Protein 2XFD (pdb70)

InterPro domains:
  IPR031768 Carbohydrate binding module, xylan-binding domain [PF16841] (4-80)

CATH classification: 2.60.60.40

B-factor: mean 10.48, std 7.52, range [3.11, 40.03]

Structure (mmCIF, N/CA/C/O backbone):
data_2XFD
#
_entry.id   2XFD
#
_cell.length_a   29.610
_cell.length_b   41.990
_cell.length_c   80.080
_cell.angle_alpha   90.00
_cell.angle_beta   90.00
_cell.angle_gamma   90.00
#
_symmetry.space_group_name_H-M   'P 21 21 21'
#
loop_
_entity.id
_entity.type
_entity.pdbx_description
1 polymer 'CARBOHYDRATE BINDING MODULE'
2 br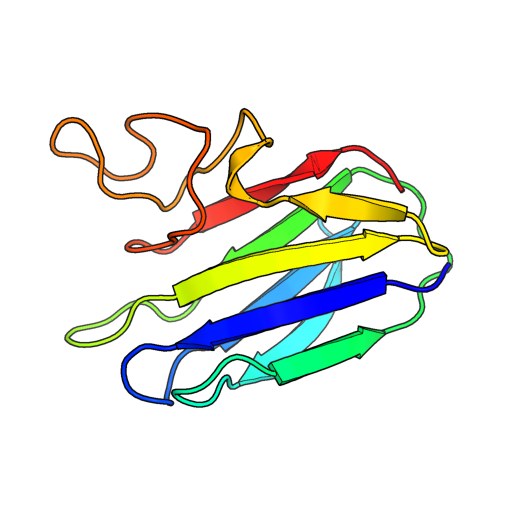an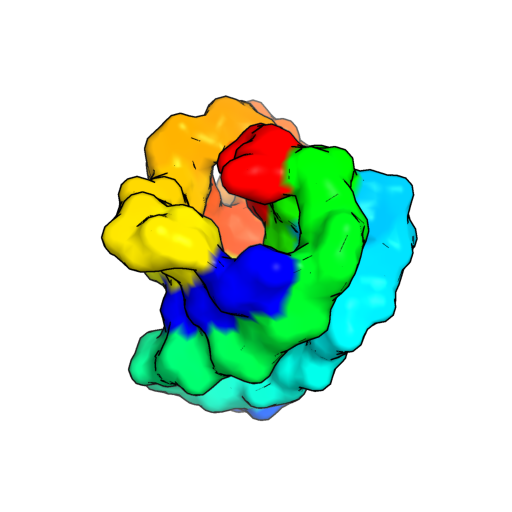ched beta-D-glucopyranose-(1-4)-beta-D-glucopyranose
3 non-polymer 'CALCIUM ION'
4 non-polymer GLYCEROL
5 water water
#
loop_
_atom_site.group_PDB
_atom_site.id
_atom_site.type_symbol
_atom_site.label_atom_id
_atom_site.label_alt_id
_atom_site.label_comp_id
_atom_site.label_asym_id
_atom_site.label_entity_id
_atom_site.label_seq_id
_atom_site.pdbx_PDB_ins_code
_atom_site.Cartn_x
_atom_site.Cartn_y
_atom_site.Cartn_z
_atom_site.occupancy
_atom_site.B_iso_or_equiv
_atom_site.auth_seq_id
_atom_site.auth_comp_id
_atom_site.auth_asym_id
_atom_site.auth_atom_id
_atom_site.pdbx_PDB_model_num
ATOM 1 N N . ASN A 1 3 ? 3.715 -10.239 22.420 1.00 7.94 2 ASN A N 1
ATOM 2 C CA . ASN A 1 3 ? 2.286 -10.418 22.137 1.00 6.31 2 ASN A CA 1
ATOM 3 C C . ASN A 1 3 ? 2.064 -10.990 20.803 1.00 6.75 2 ASN A C 1
ATOM 4 O O . ASN A 1 3 ? 2.911 -10.798 19.885 1.00 11.21 2 ASN A O 1
ATOM 9 N N . SER A 1 4 ? 1.009 -11.735 20.640 1.00 6.65 3 SER A N 1
ATOM 10 C CA . SER A 1 4 ? 0.588 -12.312 19.366 1.00 6.89 3 SER A CA 1
ATOM 11 C C . SER A 1 4 ? -0.765 -11.761 18.994 1.00 5.66 3 SER A C 1
ATOM 12 O O . SER A 1 4 ? -1.681 -11.763 19.813 1.00 6.44 3 SER A O 1
ATOM 15 N N . ILE A 1 5 ? -0.880 -11.294 17.762 1.00 5.18 4 ILE A N 1
ATOM 16 C CA . ILE A 1 5 ? -2.123 -10.750 17.263 1.00 4.87 4 ILE A CA 1
ATOM 17 C C . ILE A 1 5 ? -2.456 -11.383 15.937 1.00 4.59 4 ILE A C 1
ATOM 18 O O . ILE A 1 5 ? -1.632 -11.393 14.997 1.00 6.17 4 ILE A O 1
ATOM 23 N N . THR A 1 6 ? -3.651 -11.930 15.811 1.00 4.39 5 THR A N 1
ATOM 24 C CA . THR A 1 6 ? -4.176 -12.476 14.566 1.00 4.22 5 THR A CA 1
ATOM 25 C C . THR A 1 6 ? -5.336 -11.591 14.075 1.00 4.21 5 THR A C 1
ATOM 26 O O . THR A 1 6 ? -6.216 -11.281 14.878 1.00 5.55 5 THR A O 1
ATOM 30 N N . VAL A 1 7 ? -5.307 -11.160 12.826 1.00 4.18 6 VAL A N 1
ATOM 31 C CA . VAL A 1 7 ? -6.358 -10.425 12.196 1.00 3.64 6 VAL A CA 1
ATOM 32 C C . VAL A 1 7 ? -7.098 -11.372 11.251 1.00 3.84 6 VAL A C 1
ATOM 33 O O . VAL A 1 7 ? -6.469 -11.995 10.406 1.00 4.65 6 VAL A O 1
ATOM 37 N N . ARG A 1 8 ? -8.430 -11.458 11.363 1.00 3.86 7 ARG A N 1
ATOM 38 C CA . ARG A 1 8 ? -9.240 -12.216 10.414 1.00 3.82 7 ARG A CA 1
ATOM 39 C C . ARG A 1 8 ? -10.002 -11.195 9.556 1.00 3.62 7 ARG A C 1
ATOM 40 O O . ARG A 1 8 ? -10.828 -10.451 10.074 1.00 4.11 7 ARG A O 1
ATOM 48 N N . ALA A 1 9 ? -9.703 -11.140 8.256 1.00 3.37 8 ALA A N 1
ATOM 49 C CA . ALA A 1 9 ? -10.235 -10.111 7.395 1.00 3.43 8 ALA A CA 1
ATOM 50 C C . ALA A 1 9 ? -10.242 -10.549 5.953 1.00 3.32 8 ALA A C 1
ATOM 51 O O . ALA A 1 9 ? -9.556 -11.517 5.575 1.00 4.06 8 ALA A O 1
ATOM 53 N N . ARG A 1 10 ? -10.973 -9.782 5.150 1.00 3.65 9 ARG A N 1
ATOM 54 C CA . ARG A 1 10 ? -11.032 -9.946 3.706 1.00 4.09 9 ARG A CA 1
ATOM 55 C C . ARG A 1 10 ? -11.181 -8.600 3.048 1.00 4.13 9 ARG A C 1
ATOM 56 O O . ARG A 1 10 ? -11.638 -7.634 3.677 1.00 4.44 9 ARG A O 1
ATOM 64 N N . GLY A 1 11 ? -10.843 -8.580 1.770 1.00 4.15 10 GLY A N 1
ATOM 65 C CA . GLY A 1 11 ? -11.236 -7.508 0.884 1.00 5.10 10 GLY A CA 1
ATOM 66 C C . GLY A 1 11 ? -12.425 -7.951 0.029 1.00 5.33 10 GLY A C 1
ATOM 67 O O . GLY A 1 11 ? -12.829 -9.108 0.052 1.00 6.38 10 GLY A O 1
ATOM 68 N N . VAL A 1 12 ? -12.939 -6.978 -0.701 1.00 5.41 11 VAL A N 1
ATOM 69 C CA . VAL A 1 12 ? -13.985 -7.265 -1.666 1.00 6.39 11 VAL A CA 1
ATOM 70 C C . VAL A 1 12 ? -13.444 -7.544 -3.072 1.00 6.23 11 VAL A C 1
ATOM 71 O O . VAL A 1 12 ? -14.013 -8.347 -3.779 1.00 7.39 11 VAL A O 1
ATOM 75 N N . ASN A 1 13 ? -12.332 -6.920 -3.460 1.00 6.45 12 ASN A N 1
ATOM 76 C CA . ASN A 1 13 ? -11.781 -7.233 -4.770 1.00 7.26 12 ASN A CA 1
ATOM 77 C C . ASN A 1 13 ? -10.392 -7.859 -4.767 1.00 6.09 12 ASN A C 1
ATOM 78 O O . ASN A 1 13 ? -9.969 -8.301 -5.829 1.00 8.78 12 ASN A O 1
ATOM 83 N N . GLY A 1 14 ? -9.739 -7.990 -3.634 1.00 6.70 13 GLY A N 1
ATOM 84 C CA . GLY A 1 14 ? -8.474 -8.651 -3.550 1.00 7.11 13 GLY A CA 1
ATOM 85 C C . GLY A 1 14 ? -7.241 -7.793 -3.744 1.00 6.55 13 GLY A C 1
ATOM 86 O O . GLY A 1 14 ? -6.124 -8.328 -3.807 1.00 8.49 13 GLY A O 1
ATOM 87 N N . GLN A 1 15 ? -7.423 -6.481 -3.846 1.00 6.48 14 GLN A N 1
ATOM 88 C CA . GLN A 1 15 ? -6.346 -5.553 -3.946 1.00 6.80 14 GLN A CA 1
ATOM 89 C C . GLN A 1 15 ? -6.142 -4.742 -2.641 1.00 6.66 14 GLN A C 1
ATOM 90 O O . GLN A 1 15 ? -5.207 -3.964 -2.538 1.00 7.73 14 GLN A O 1
ATOM 96 N N . GLU A 1 16 ? -7.039 -4.933 -1.662 1.00 5.73 15 GLU A N 1
ATOM 97 C CA . GLU A 1 16 ? -7.033 -4.138 -0.484 1.00 5.49 15 GLU A CA 1
ATOM 98 C C . GLU A 1 16 ? -5.814 -4.420 0.373 1.00 5.82 15 GLU A C 1
ATOM 99 O O . GLU A 1 16 ? -5.380 -5.561 0.557 1.00 5.89 15 GLU A O 1
ATOM 105 N N . SER A 1 17 ? -5.278 -3.327 0.982 1.00 5.24 16 SER A N 1
ATOM 106 C CA . SER A 1 17 ? -4.165 -3.371 1.920 1.00 6.05 16 SER A CA 1
ATOM 107 C C . SER A 1 17 ? -4.602 -2.946 3.300 1.00 5.09 16 SER A C 1
ATOM 108 O O . SER A 1 17 ? -5.272 -1.906 3.460 1.00 5.74 16 SER A O 1
ATOM 111 N N . VAL A 1 18 ? -4.239 -3.707 4.315 1.00 5.19 17 VAL A N 1
ATOM 112 C CA . VAL A 1 18 ? -4.449 -3.333 5.690 1.00 4.95 17 VAL A CA 1
ATOM 113 C C . VAL A 1 18 ? -3.127 -3.338 6.442 1.00 5.08 17 VAL A C 1
ATOM 114 O O . VAL A 1 18 ? -2.185 -4.092 6.144 1.00 6.72 17 VAL A O 1
ATOM 118 N N . SER A 1 19 ? -3.094 -2.523 7.462 1.00 5.16 18 SER A N 1
ATOM 119 C CA . SER A 1 19 ? -1.978 -2.431 8.408 1.00 6.10 18 SER A CA 1
ATOM 120 C C . SER A 1 19 ? -2.466 -2.703 9.816 1.00 5.00 18 SER A C 1
ATOM 121 O O . SER A 1 19 ? -3.423 -2.105 10.276 1.00 6.99 18 SER A O 1
ATOM 124 N N . LEU A 1 20 ? -1.743 -3.570 10.488 1.00 5.13 19 LEU A N 1
ATOM 125 C CA . LEU A 1 20 ? -1.890 -3.749 11.937 1.00 4.48 19 LEU A CA 1
ATOM 126 C C . LEU A 1 20 ? -0.978 -2.718 12.618 1.00 4.55 19 LEU A C 1
ATOM 127 O O . LEU A 1 20 ? 0.232 -2.748 12.360 1.00 5.07 19 LEU A O 1
ATOM 132 N N . GLN A 1 21 ? -1.551 -1.876 13.433 1.00 4.67 20 GLN A N 1
ATOM 133 C CA . GLN A 1 21 ? -0.817 -0.805 14.111 1.00 4.85 20 GLN A CA 1
ATOM 134 C C . GLN A 1 21 ? -0.945 -0.951 15.615 1.00 4.83 20 GLN A C 1
ATOM 135 O O . GLN A 1 21 ? -2.022 -1.346 16.096 1.00 5.80 20 GLN A O 1
ATOM 141 N N . VAL A 1 22 ? 0.089 -0.627 16.348 1.00 5.28 21 VAL A N 1
ATOM 142 C CA . VAL A 1 22 ? 0.033 -0.616 17.785 1.00 5.02 21 VAL A CA 1
ATOM 143 C C . VAL A 1 22 ? 0.654 0.713 18.250 1.00 5.68 21 VAL A C 1
ATOM 144 O O . VAL A 1 22 ? 1.835 0.991 17.923 1.00 6.46 21 VAL A O 1
ATOM 148 N N . GLY A 1 23 ? -0.101 1.570 18.920 1.00 6.00 22 GLY A N 1
ATOM 149 C CA . GLY A 1 23 ? 0.397 2.882 19.319 1.00 6.28 22 GLY A CA 1
ATOM 150 C C . GLY A 1 23 ? 0.779 3.756 18.160 1.00 6.74 22 GLY A C 1
ATOM 151 O O . GLY A 1 23 ? 1.591 4.688 18.311 1.00 9.54 22 GLY A O 1
ATOM 152 N N . GLY A 1 24 ? 0.252 3.511 16.978 1.00 6.72 23 GLY A N 1
ATOM 153 C CA . GLY A 1 24 ? 0.611 4.271 15.770 1.00 7.06 23 GLY A CA 1
ATOM 154 C C . GLY A 1 24 ? 1.720 3.670 15.003 1.00 6.43 23 GLY A C 1
ATOM 155 O O . GLY A 1 24 ? 2.012 4.121 13.895 1.00 8.23 23 GLY A O 1
ATOM 156 N N . THR A 1 25 ? 2.443 2.665 15.527 1.00 6.23 24 THR A N 1
ATOM 157 C CA . THR A 1 25 ? 3.488 1.992 14.816 1.00 5.98 24 THR A CA 1
ATOM 158 C C . THR A 1 25 ? 2.883 0.897 13.953 1.00 5.42 24 THR A C 1
ATOM 159 O O . THR A 1 25 ? 2.100 0.077 14.428 1.00 6.55 24 THR A O 1
ATOM 163 N N . THR A 1 26 ? 3.191 0.858 12.673 1.00 7.36 25 THR A N 1
ATOM 164 C CA . THR A 1 26 ? 2.772 -0.261 11.819 1.00 8.05 25 THR A CA 1
ATOM 165 C C . THR A 1 26 ? 3.587 -1.494 12.154 1.00 7.52 25 THR A C 1
ATOM 166 O O . THR A 1 26 ? 4.793 -1.489 11.947 1.00 13.50 25 THR A O 1
ATOM 170 N N . VAL A 1 27 ? 2.963 -2.531 12.642 1.00 6.56 26 VAL A N 1
ATOM 171 C CA . VAL A 1 27 ? 3.572 -3.812 12.946 1.00 7.07 26 VAL A CA 1
ATOM 172 C C . VAL A 1 27 ? 3.727 -4.675 11.733 1.00 6.81 26 VAL A C 1
ATOM 173 O O . VAL A 1 27 ? 4.781 -5.304 11.507 1.00 8.58 26 VAL A O 1
ATOM 177 N N . GLN A 1 28 ? 2.722 -4.719 10.874 1.00 6.08 27 GLN A N 1
ATOM 178 C CA . GLN A 1 28 ? 2.765 -5.537 9.663 1.00 6.32 27 GLN A CA 1
ATOM 179 C C . GLN A 1 28 ? 1.693 -5.015 8.732 1.00 5.80 27 GLN A C 1
ATOM 180 O O . GLN A 1 28 ? 0.656 -4.542 9.182 1.00 7.47 27 GLN A O 1
ATOM 186 N N . THR A 1 29 ? 1.936 -5.103 7.434 1.00 5.71 28 THR A N 1
ATOM 187 C CA . THR A 1 29 ? 0.959 -4.827 6.407 1.00 6.00 28 THR A CA 1
ATOM 188 C C . THR A 1 29 ? 0.710 -6.110 5.609 1.00 5.34 28 THR A C 1
ATOM 189 O O . THR A 1 29 ? 1.638 -6.903 5.417 1.00 6.07 28 THR A O 1
ATOM 193 N N . TRP A 1 30 ? -0.509 -6.267 5.119 1.00 4.93 29 TRP A N 1
ATOM 194 C CA . TRP A 1 30 ? -0.942 -7.388 4.318 1.00 4.82 29 TRP A CA 1
ATOM 195 C C . TRP A 1 30 ? -1.799 -6.925 3.173 1.00 4.05 29 TRP A C 1
ATOM 196 O O . TRP A 1 30 ? -2.609 -6.010 3.323 1.00 6.04 29 TRP A O 1
ATOM 207 N N . THR A 1 31 ? -1.698 -7.617 2.061 1.00 4.43 30 THR A N 1
ATOM 208 C CA . THR A 1 31 ? -2.714 -7.556 1.036 1.00 4.27 30 THR A CA 1
ATOM 209 C C . THR A 1 31 ? -3.734 -8.665 1.296 1.00 4.34 30 THR A C 1
ATOM 210 O O . THR A 1 31 ? -3.357 -9.781 1.628 1.00 5.29 30 THR A O 1
ATOM 214 N N . LEU A 1 32 ? -5.015 -8.339 1.214 1.00 4.32 31 LEU A N 1
ATOM 215 C CA . LEU A 1 32 ? -6.096 -9.259 1.494 1.00 4.25 31 LEU A CA 1
ATOM 216 C C . LEU A 1 32 ? -6.563 -10.006 0.260 1.00 4.86 31 LEU A C 1
ATOM 217 O O . LEU A 1 32 ? -6.363 -9.544 -0.865 1.00 7.20 31 LEU A O 1
ATOM 222 N N . THR A 1 33 ? -7.197 -11.147 0.489 1.00 4.51 32 THR A N 1
ATOM 223 C CA . THR A 1 33 ? -7.925 -11.821 -0.573 1.00 4.60 32 THR A CA 1
ATOM 224 C C . THR A 1 33 ? -9.409 -11.534 -0.400 1.00 4.71 32 THR A C 1
ATOM 225 O O . THR A 1 33 ? -9.816 -10.915 0.567 1.00 5.76 32 THR A O 1
ATOM 229 N N . THR A 1 34 ? -10.239 -12.154 -1.274 1.00 5.13 33 THR A N 1
ATOM 230 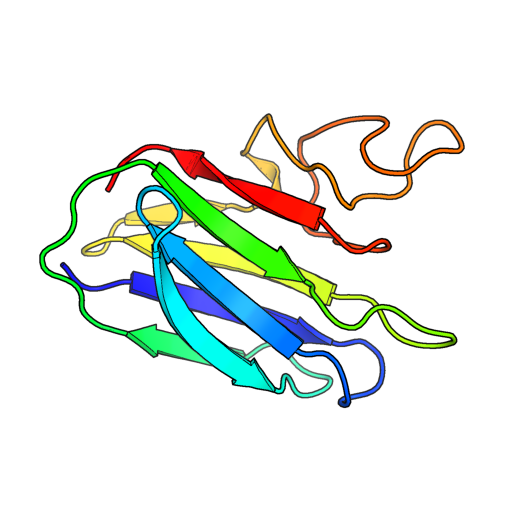C CA . THR A 1 34 ? -11.645 -11.937 -1.255 1.00 4.93 33 THR A CA 1
ATOM 231 C C . THR A 1 34 ? -12.398 -12.849 -0.279 1.00 5.14 33 THR A C 1
ATOM 232 O O . THR A 1 34 ? -13.625 -12.825 -0.244 1.00 7.00 33 THR A O 1
ATOM 236 N N . ALA A 1 35 ? -11.698 -13.671 0.494 1.00 5.36 34 ALA A N 1
ATOM 237 C CA . ALA A 1 35 ? -12.278 -14.535 1.507 1.00 5.47 34 ALA A CA 1
ATOM 238 C C . ALA A 1 35 ? -11.593 -14.244 2.820 1.00 4.20 34 ALA A C 1
ATOM 239 O O . ALA A 1 35 ? -10.427 -13.933 2.900 1.00 5.04 34 ALA A O 1
ATOM 241 N N . MET A 1 36 ? -12.344 -14.474 3.914 1.00 4.93 35 MET A N 1
ATOM 242 C CA . MET A 1 36 ? -11.744 -14.329 5.245 1.00 5.11 35 MET A CA 1
ATOM 243 C C . MET A 1 36 ? -10.586 -15.219 5.395 1.00 4.89 35 MET A C 1
ATOM 244 O O . MET A 1 36 ? -10.658 -16.440 5.121 1.00 6.40 35 MET A O 1
ATOM 249 N N . GLN A 1 37 ? -9.473 -14.689 5.902 1.00 4.63 36 GLN A N 1
ATOM 250 C CA . GLN A 1 37 ? -8.271 -15.435 6.187 1.00 4.73 36 GLN A CA 1
ATOM 251 C C . GLN A 1 37 ? -7.630 -14.837 7.431 1.00 4.37 36 GLN A C 1
ATOM 252 O O . GLN A 1 37 ? -7.910 -13.698 7.797 1.00 4.72 36 GLN A O 1
ATOM 258 N N . ASP A 1 38 ? -6.744 -15.603 8.047 1.00 4.63 37 ASP A N 1
ATOM 259 C CA . ASP A 1 38 ? -5.997 -15.181 9.211 1.00 5.11 37 ASP A CA 1
ATOM 260 C C . ASP A 1 38 ? -4.644 -14.641 8.874 1.00 5.37 37 ASP A C 1
ATOM 261 O O . ASP A 1 38 ? -3.939 -15.220 8.009 1.00 7.80 37 ASP A O 1
ATOM 266 N N . TYR A 1 39 ? -4.239 -13.575 9.503 1.00 4.66 38 TYR A N 1
ATOM 267 C CA . TYR A 1 39 ? -2.970 -12.908 9.322 1.00 4.64 38 TYR A CA 1
ATOM 268 C C . TYR A 1 39 ? -2.389 -12.675 10.701 1.00 5.36 38 TYR A C 1
ATOM 269 O O . TYR A 1 39 ? -3.037 -12.029 11.531 1.00 6.71 38 TYR A O 1
ATOM 278 N N . THR A 1 40 ? -1.195 -13.169 10.980 1.00 5.56 39 THR A N 1
ATOM 279 C CA . THR A 1 40 ? -0.656 -13.158 12.356 1.00 5.36 39 THR A CA 1
ATOM 280 C C . THR A 1 40 ? 0.645 -12.428 12.407 1.00 6.00 39 THR A C 1
ATOM 281 O O . THR A 1 40 ? 1.515 -12.598 11.552 1.00 7.22 39 THR A O 1
ATOM 285 N N . ALA A 1 41 ? 0.828 -11.628 13.451 1.00 5.78 40 ALA A N 1
ATOM 286 C CA . ALA A 1 41 ? 2.090 -10.970 13.734 1.00 6.59 40 ALA A CA 1
ATOM 287 C C . ALA A 1 41 ? 2.331 -10.939 15.221 1.00 6.18 40 ALA A C 1
ATOM 288 O O . ALA A 1 41 ? 1.448 -11.062 16.026 1.00 8.93 40 ALA A O 1
ATOM 290 N N . SER A 1 42 ? 3.594 -10.722 15.554 1.00 7.22 41 SER A N 1
ATOM 291 C CA A SER A 1 42 ? 4.105 -10.602 16.901 0.50 8.86 41 SER A CA 1
ATOM 292 C CA B SER A 1 42 ? 4.019 -10.571 16.897 0.50 8.03 41 SER A CA 1
ATOM 293 C C . SER A 1 42 ? 4.526 -9.178 17.163 1.00 8.53 41 SER A C 1
ATOM 294 O O . SER A 1 42 ? 4.996 -8.498 16.241 1.00 11.18 41 SER A O 1
ATOM 299 N N . THR A 1 43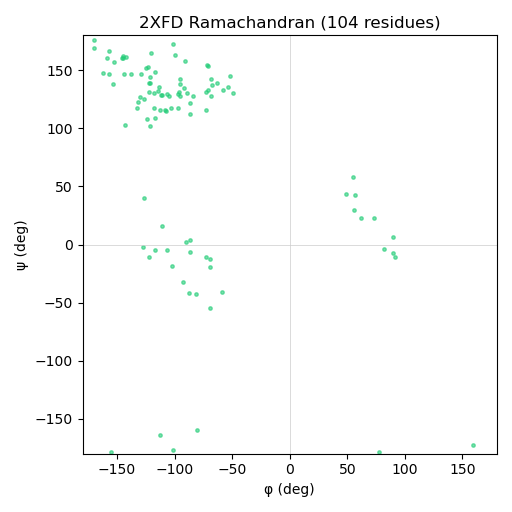 ? 4.407 -8.719 18.391 1.00 7.24 42 THR A N 1
ATOM 300 C CA . THR A 1 43 ? 4.926 -7.409 18.757 1.00 6.99 42 THR A CA 1
ATOM 301 C C . THR A 1 43 ? 5.175 -7.378 20.291 1.00 7.13 42 THR A C 1
ATOM 302 O O . THR A 1 43 ? 4.403 -7.927 21.079 1.00 8.12 42 THR A O 1
ATOM 306 N N . SER A 1 44 ? 6.209 -6.620 20.642 1.00 7.46 43 SER A N 1
ATOM 307 C CA A SER A 1 44 ? 6.550 -6.239 22.008 0.50 7.83 43 SER A CA 1
ATOM 308 C CA B SER A 1 44 ? 6.354 -6.358 22.069 0.50 7.76 43 SER A CA 1
ATOM 309 C C . SER A 1 44 ? 5.784 -4.969 22.458 1.00 7.01 43 SER A C 1
ATOM 310 O O . SER A 1 44 ? 5.807 -4.612 23.599 1.00 8.89 43 SER A O 1
ATOM 315 N N . LEU A 1 45 ? 5.182 -4.270 21.526 1.00 6.77 44 LEU A N 1
ATOM 316 C CA . LEU A 1 45 ? 4.460 -3.031 21.818 1.00 7.23 44 LEU A CA 1
ATOM 317 C C . LEU A 1 45 ? 3.166 -3.390 22.560 1.00 6.67 44 LEU A C 1
ATOM 318 O O . LEU A 1 45 ? 2.612 -4.475 22.405 1.00 8.26 44 LEU A O 1
ATOM 323 N N . THR A 1 46 ? 2.665 -2.414 23.354 1.00 7.40 45 THR A N 1
ATOM 324 C CA . THR A 1 46 ? 1.533 -2.661 24.251 1.00 8.18 45 THR A CA 1
ATOM 325 C C . THR A 1 46 ? 0.380 -1.711 24.127 1.00 8.11 45 THR A C 1
ATOM 326 O O . THR A 1 46 ? -0.599 -1.828 24.822 1.00 8.93 45 THR A O 1
ATOM 330 N N . GLY A 1 47 ? 0.500 -0.727 23.264 1.00 7.45 46 GLY A N 1
ATOM 331 C CA . GLY A 1 47 ? -0.469 0.352 23.136 1.00 7.66 46 GLY A CA 1
ATOM 332 C C . GLY A 1 47 ? -1.706 -0.011 22.310 1.00 5.72 46 GLY A C 1
ATOM 333 O O . GLY A 1 47 ? -2.096 -1.192 22.176 1.00 6.25 46 GLY A O 1
ATOM 334 N N . GLU A 1 48 ? -2.403 1.005 21.813 1.00 5.48 47 GLU A N 1
ATOM 335 C CA . GLU A 1 48 ? -3.692 0.862 21.182 1.00 4.83 47 GLU A CA 1
ATOM 336 C C . GLU A 1 48 ? -3.537 0.130 19.883 1.00 4.27 47 GLU A C 1
ATOM 337 O O . GLU A 1 48 ? -2.785 0.523 18.997 1.00 5.50 47 GLU A O 1
ATOM 343 N N . ILE A 1 49 ? -4.315 -0.927 19.682 1.00 4.60 48 ILE A N 1
ATOM 344 C CA . ILE A 1 49 ? -4.316 -1.713 18.463 1.00 4.47 48 ILE A CA 1
ATOM 345 C C . ILE A 1 49 ? -5.319 -1.125 17.488 1.00 3.64 48 ILE A C 1
ATOM 346 O O . ILE A 1 49 ? -6.471 -0.883 17.812 1.00 5.04 48 ILE A O 1
ATOM 351 N N . ARG A 1 50 ? -4.876 -0.913 16.235 1.00 4.59 49 ARG A N 1
ATOM 352 C CA . ARG A 1 50 ? -5.755 -0.549 15.137 1.00 4.52 49 ARG A CA 1
ATOM 353 C C . ARG A 1 50 ? -5.520 -1.466 13.962 1.00 4.74 49 ARG A C 1
ATOM 354 O O . ARG A 1 50 ? -4.402 -1.924 13.703 1.00 5.80 49 ARG A O 1
ATOM 362 N N . VAL A 1 51 ? -6.590 -1.752 13.216 1.00 4.30 50 VAL A N 1
ATOM 363 C CA . VAL A 1 51 ? -6.496 -2.354 11.896 1.00 3.97 50 VAL A CA 1
ATOM 364 C C . VAL A 1 51 ? -6.965 -1.299 10.924 1.00 3.90 50 VAL A C 1
ATOM 365 O O . VAL A 1 51 ? -8.097 -0.829 10.990 1.00 4.94 50 VAL A O 1
ATOM 369 N N . ALA A 1 52 ? -6.036 -0.859 10.053 1.00 4.68 51 ALA A N 1
ATOM 370 C CA . ALA A 1 52 ? -6.264 0.261 9.150 1.00 4.94 51 ALA A CA 1
ATOM 371 C C . ALA A 1 52 ? -6.287 -0.182 7.728 1.00 5.11 51 ALA A C 1
ATOM 372 O O . ALA A 1 52 ? -5.422 -0.915 7.260 1.00 7.33 51 ALA A O 1
ATOM 374 N N . PHE A 1 53 ? -7.252 0.313 6.972 1.00 5.58 52 PHE A N 1
ATOM 375 C CA . PHE A 1 53 ? -7.365 0.153 5.508 1.00 5.27 52 PHE A CA 1
ATOM 376 C C . PHE A 1 53 ? -6.740 1.412 4.908 1.00 5.88 52 PHE A C 1
ATOM 377 O O . PHE A 1 53 ? -7.106 2.508 5.290 1.00 7.64 52 PHE A O 1
ATOM 385 N N . THR A 1 54 ? -5.790 1.246 3.985 1.00 6.80 53 THR A N 1
ATOM 386 C CA . THR A 1 54 ? -4.939 2.360 3.561 1.00 8.35 53 THR A CA 1
ATOM 387 C C . THR A 1 54 ? -4.988 2.646 2.068 1.00 8.07 53 THR A C 1
ATOM 388 O O . THR A 1 54 ? -4.415 3.666 1.690 1.00 10.65 53 THR A O 1
ATOM 392 N N . ASN A 1 55 ? -5.583 1.801 1.225 1.00 8.06 54 ASN A N 1
ATOM 393 C CA . ASN A 1 55 ? -5.550 1.990 -0.218 1.00 8.65 54 ASN A CA 1
ATOM 394 C C . ASN A 1 55 ? -6.915 1.991 -0.860 1.00 8.81 54 ASN A C 1
ATOM 395 O O . ASN A 1 55 ? -7.112 1.411 -1.937 1.00 9.70 54 ASN A O 1
ATOM 400 N N . ASP A 1 56 ? -7.867 2.609 -0.215 1.00 9.04 55 ASP A N 1
ATOM 401 C CA . ASP A 1 56 ? -9.205 2.727 -0.759 1.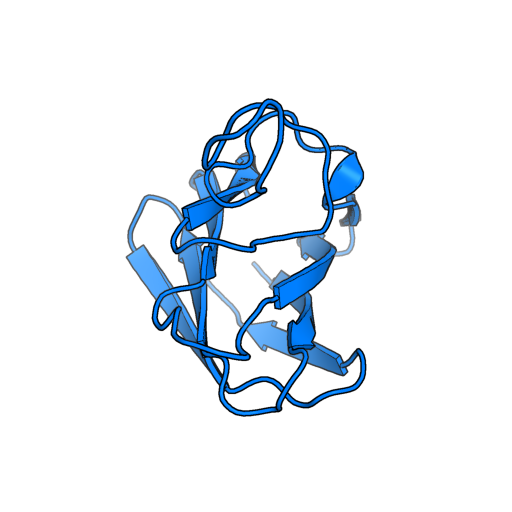00 9.39 55 ASP A CA 1
ATOM 402 C C . ASP A 1 56 ? -9.135 3.293 -2.191 1.00 11.21 55 ASP A C 1
ATOM 403 O O . ASP A 1 56 ? -8.323 4.180 -2.498 1.00 12.81 55 ASP A O 1
ATOM 408 N N . ALA A 1 57 ? -10.056 2.807 -3.000 1.00 11.13 56 ALA A N 1
ATOM 409 C CA . ALA A 1 57 ? -10.224 3.157 -4.410 1.00 12.01 56 ALA A CA 1
ATOM 410 C C . ALA A 1 57 ? -11.518 2.558 -4.822 1.00 11.64 56 ALA A C 1
ATOM 411 O O . ALA A 1 57 ? -12.157 1.763 -4.130 1.00 12.30 56 ALA A O 1
ATOM 413 N N . THR A 1 58 ? -11.894 2.846 -6.074 1.00 13.48 57 THR A N 1
ATOM 414 C CA . THR A 1 58 ? -13.031 2.207 -6.673 1.00 14.15 57 THR A CA 1
ATOM 415 C C . THR A 1 58 ? -12.978 0.698 -6.513 1.00 12.06 57 THR A C 1
ATOM 416 O O . THR A 1 58 ? -11.973 0.085 -6.843 1.00 14.07 57 THR A O 1
ATOM 420 N N . GLY A 1 59 ? -14.055 0.080 -6.050 1.00 12.50 58 GLY A N 1
ATOM 421 C CA . GLY A 1 59 ? -14.162 -1.375 -5.965 1.00 12.10 58 GLY A CA 1
ATOM 422 C C . GLY A 1 59 ? -13.517 -2.013 -4.753 1.00 10.70 58 GLY A C 1
ATOM 423 O O . GLY A 1 59 ? -13.612 -3.237 -4.602 1.00 11.40 58 GLY A O 1
ATOM 424 N N . ARG A 1 60 ? -12.843 -1.213 -3.915 1.00 9.92 59 ARG A N 1
ATOM 425 C CA . ARG A 1 60 ? -12.098 -1.739 -2.780 1.00 8.41 59 ARG A CA 1
ATOM 426 C C . ARG A 1 60 ? -12.753 -1.365 -1.441 1.00 6.81 59 ARG A C 1
ATOM 427 O O . ARG A 1 60 ? -13.051 -0.192 -1.204 1.00 9.84 59 ARG A O 1
ATOM 435 N N . ASP A 1 61 ? -12.968 -2.374 -0.604 1.00 6.41 60 ASP A N 1
ATOM 436 C CA . ASP A 1 61 ? -13.519 -2.241 0.747 1.00 5.96 60 ASP A CA 1
ATOM 437 C C . ASP A 1 61 ? -12.974 -3.418 1.568 1.00 5.14 60 ASP A C 1
ATOM 438 O O . ASP A 1 61 ? -12.626 -4.462 1.003 1.00 5.80 60 ASP A O 1
ATOM 443 N N . VAL A 1 62 ? -12.942 -3.251 2.897 1.00 5.23 61 VAL A N 1
ATOM 444 C CA . VAL A 1 62 ? -12.427 -4.288 3.801 1.00 4.90 61 VAL A CA 1
ATOM 445 C C . VAL A 1 62 ? -13.498 -4.687 4.796 1.00 4.39 61 VAL A C 1
ATOM 446 O O . VAL A 1 62 ? -14.214 -3.831 5.350 1.00 5.17 61 VAL A O 1
ATOM 450 N N . GLN A 1 63 ? -13.594 -5.981 5.058 1.00 4.03 62 GLN A N 1
ATOM 451 C CA . GLN A 1 63 ? -14.438 -6.534 6.130 1.00 4.41 62 GLN A CA 1
ATOM 452 C C . GLN A 1 63 ? -13.481 -7.239 7.107 1.00 3.79 62 GLN A C 1
ATOM 453 O O . GLN A 1 63 ? -12.845 -8.211 6.739 1.00 4.49 62 GLN A O 1
ATOM 459 N N . VAL A 1 64 ? -13.438 -6.749 8.345 1.00 4.34 63 VAL A N 1
ATOM 460 C CA . VAL A 1 64 ? -12.657 -7.349 9.429 1.00 3.97 63 VAL A CA 1
ATOM 461 C C . VAL A 1 64 ? -13.602 -8.085 10.320 1.00 3.94 63 VAL A C 1
ATOM 462 O O . VAL A 1 64 ? -14.496 -7.510 10.903 1.00 5.35 63 VAL A O 1
ATOM 466 N N . ASP A 1 65 ? -13.430 -9.383 10.418 1.00 4.41 64 ASP A N 1
ATOM 467 C CA . ASP A 1 65 ? -14.272 -10.171 11.305 1.00 4.87 64 ASP A CA 1
ATOM 468 C C . ASP A 1 65 ? -13.971 -9.875 12.771 1.00 4.35 64 ASP A C 1
ATOM 469 O O . ASP A 1 65 ? -14.867 -9.521 13.576 1.00 4.45 64 ASP A O 1
ATOM 474 N N . TYR A 1 66 ? -12.722 -10.012 13.137 1.00 3.92 65 TYR A N 1
ATOM 475 C CA . TYR A 1 66 ? -12.250 -9.939 14.486 1.00 3.65 65 TYR A CA 1
ATOM 476 C C . TYR A 1 66 ? -10.728 -9.894 14.457 1.00 3.36 65 TYR A C 1
ATOM 477 O O . TYR A 1 66 ? -10.099 -10.180 13.438 1.00 4.30 65 TYR A O 1
ATOM 486 N N . ILE A 1 67 ? -10.155 -9.605 15.627 1.00 3.32 66 ILE A N 1
ATOM 487 C CA . ILE A 1 67 ? -8.773 -9.917 15.894 1.00 3.11 66 ILE A CA 1
ATOM 488 C C . ILE A 1 67 ? -8.730 -10.842 17.102 1.00 3.44 66 ILE A C 1
ATOM 489 O O . ILE A 1 67 ? -9.675 -10.956 17.872 1.00 4.15 66 ILE A O 1
ATOM 494 N N . VAL A 1 68 ? -7.562 -11.492 17.309 1.00 3.77 67 VAL A N 1
ATOM 495 C CA . VAL A 1 68 ? -7.295 -12.288 18.467 1.00 3.99 67 VAL A CA 1
ATOM 496 C C . VAL A 1 68 ? -5.985 -11.759 19.071 1.00 3.85 67 VAL A C 1
ATOM 497 O O . VAL A 1 68 ? -4.990 -11.659 18.364 1.00 5.04 67 VAL A O 1
ATOM 501 N N . VAL A 1 69 ? -6.014 -11.393 20.328 1.00 3.61 68 VAL A N 1
ATOM 502 C CA . VAL A 1 69 ? -4.880 -10.810 21.030 1.00 4.05 68 VAL A CA 1
ATOM 503 C C . VAL A 1 69 ? -4.484 -11.733 22.154 1.00 4.42 68 VAL A C 1
ATOM 504 O O . VAL A 1 69 ? -5.239 -11.854 23.135 1.00 4.62 68 VAL A O 1
ATOM 508 N N . ASN A 1 70 ? -3.361 -12.428 22.069 1.00 4.58 69 ASN A N 1
ATOM 509 C CA . ASN A 1 70 ? -2.949 -13.361 23.090 1.00 5.73 69 ASN A CA 1
ATOM 510 C C . ASN A 1 70 ? -4.083 -14.294 23.473 1.00 6.05 69 ASN A C 1
ATOM 511 O O . ASN A 1 70 ? -4.308 -14.629 24.662 1.00 7.65 69 ASN A O 1
ATOM 516 N N . GLY A 1 71 ? -4.812 -14.792 22.474 1.00 5.44 70 GLY A N 1
ATOM 517 C CA . GLY A 1 71 ? -5.862 -15.726 22.658 1.00 5.33 70 GLY A CA 1
ATOM 518 C C . GLY A 1 71 ? -7.246 -15.189 22.887 1.00 5.24 70 GLY A C 1
ATOM 519 O O . GLY A 1 71 ? -8.190 -15.973 22.883 1.00 6.10 70 GLY A O 1
ATOM 520 N N . GLN A 1 72 ? -7.385 -13.866 23.058 1.00 4.92 71 GLN A N 1
ATOM 521 C CA . GLN A 1 72 ? -8.693 -13.264 23.283 1.00 4.69 71 GLN A CA 1
ATOM 522 C C . GLN A 1 72 ? -9.260 -12.713 21.965 1.00 3.91 71 GLN A C 1
ATOM 523 O O . GLN A 1 72 ? -8.659 -11.805 21.378 1.00 4.18 71 GLN A O 1
ATOM 529 N N . THR A 1 73 ? -10.372 -13.253 21.533 1.00 4.46 72 THR A N 1
ATOM 530 C CA . THR A 1 73 ? -11.061 -12.730 20.346 1.00 4.27 72 THR A CA 1
ATOM 531 C C . THR A 1 73 ? -11.728 -11.410 20.680 1.00 4.71 72 THR A C 1
ATOM 532 O O . THR A 1 73 ? -12.470 -11.351 21.682 1.00 6.54 72 THR A O 1
ATOM 536 N N . ARG A 1 74 ? -11.535 -10.398 19.865 1.00 3.77 73 ARG A N 1
ATOM 537 C CA . ARG A 1 74 ? -12.159 -9.098 19.987 1.00 3.97 73 ARG A CA 1
ATOM 538 C C . ARG A 1 74 ? -12.867 -8.831 18.667 1.00 3.62 73 ARG A C 1
ATOM 539 O O . ARG A 1 74 ? -12.209 -8.635 17.643 1.00 4.03 73 ARG A O 1
ATOM 547 N N . GLN A 1 75 ? -14.176 -8.888 18.663 1.00 3.98 74 GLN A N 1
ATOM 548 C CA . GLN A 1 75 ? -14.953 -8.722 17.433 1.00 3.84 74 GLN A CA 1
ATOM 549 C C . GLN A 1 75 ? -14.843 -7.298 16.907 1.00 4.04 74 GLN A C 1
ATOM 550 O O . GLN A 1 75 ? -14.998 -6.348 17.679 1.00 4.27 74 GLN A O 1
ATOM 556 N N . ALA A 1 76 ? -14.670 -7.112 15.604 1.00 3.84 75 ALA A N 1
ATOM 557 C CA . ALA A 1 76 ? -14.631 -5.747 15.055 1.00 3.69 75 ALA A CA 1
ATOM 558 C C . ALA A 1 76 ? -15.894 -4.968 15.337 1.00 4.10 75 ALA A C 1
ATOM 559 O O . ALA A 1 76 ? -15.841 -3.778 15.655 1.00 4.57 75 ALA A O 1
ATOM 561 N N . GLU A 1 77 ? -17.047 -5.633 15.214 1.00 4.38 76 GLU A N 1
ATOM 562 C CA . GLU A 1 77 ? -18.341 -5.021 15.414 1.00 5.11 76 GLU A CA 1
ATOM 563 C C . GLU A 1 77 ? -18.624 -4.654 16.856 1.00 5.14 76 GLU A C 1
ATOM 564 O O . GLU A 1 77 ? -19.568 -3.930 17.127 1.00 6.28 76 GLU A O 1
ATOM 570 N N . ASN A 1 78 ? -17.795 -5.154 17.792 1.00 5.08 77 ASN A N 1
ATOM 571 C CA . ASN A 1 78 ? -17.901 -4.765 19.205 1.00 5.98 77 ASN A CA 1
ATOM 572 C C . ASN A 1 78 ? -17.049 -3.556 19.551 1.00 5.61 77 ASN A C 1
ATOM 573 O O . ASN A 1 78 ? -17.056 -3.163 20.706 1.00 6.77 77 ASN A O 1
ATOM 578 N N . GLN A 1 79 ? -16.377 -2.974 18.594 1.00 4.78 78 GLN A N 1
ATOM 579 C CA . GLN A 1 79 ? -15.509 -1.838 18.842 1.00 4.61 78 GLN A CA 1
ATOM 580 C C . GLN A 1 79 ? -16.229 -0.542 18.546 1.00 4.73 78 GLN A C 1
ATOM 581 O O . GLN A 1 79 ? -16.789 -0.366 17.450 1.00 4.97 78 GLN A O 1
ATOM 587 N N . SER A 1 80 ? -16.185 0.374 19.459 1.00 5.05 79 SER A N 1
ATOM 588 C CA A SER A 1 80 ? -16.894 1.628 19.319 0.50 5.69 79 SER A CA 1
ATOM 589 C CA B SER A 1 80 ? -16.871 1.653 19.332 0.50 6.63 79 SER A CA 1
ATOM 590 C C . SER A 1 80 ? -16.333 2.574 18.282 1.00 5.62 79 SER A C 1
ATOM 591 O O . SER A 1 80 ? -17.089 3.425 17.766 1.00 7.23 79 SER A O 1
ATOM 596 N N . VAL A 1 81 ? -15.055 2.488 18.004 1.00 5.29 80 VAL A N 1
ATOM 597 C CA . VAL A 1 81 ? -14.370 3.387 17.088 1.00 6.34 80 VAL A CA 1
ATOM 598 C C . VAL A 1 81 ? -13.984 2.686 15.768 1.00 5.49 80 VAL A C 1
ATOM 599 O O . VAL A 1 81 ? -13.208 1.735 15.747 1.00 6.31 80 VAL A O 1
ATOM 603 N N . ASN A 1 82 ? -14.597 3.180 14.691 1.00 6.00 81 ASN A N 1
ATOM 604 C CA . ASN A 1 82 ? -14.389 2.730 13.316 1.00 5.39 81 ASN A CA 1
ATOM 605 C C . ASN A 1 82 ? -14.460 3.945 12.423 1.00 5.99 81 ASN A C 1
ATOM 606 O O . ASN A 1 82 ? -15.525 4.509 12.196 1.00 7.51 81 ASN A O 1
ATOM 611 N N . THR A 1 83 ? -13.294 4.420 11.983 1.00 5.82 82 THR A N 1
ATOM 612 C CA . THR A 1 83 ? -13.239 5.633 11.216 1.00 6.93 82 THR A CA 1
ATOM 613 C C . THR A 1 83 ? -13.426 5.489 9.719 1.00 7.21 82 THR A C 1
ATOM 614 O O . THR A 1 83 ? -13.48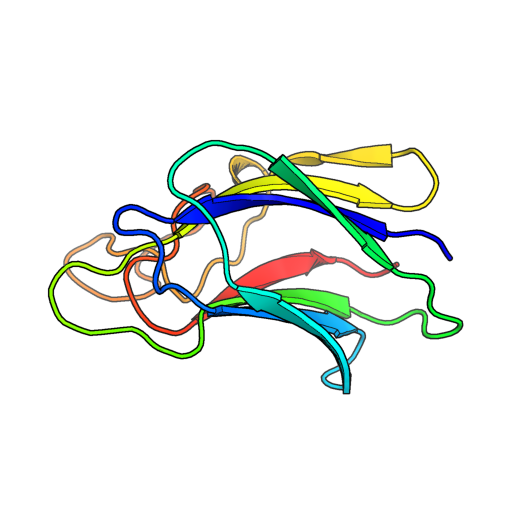8 6.461 8.968 1.00 9.21 82 THR A O 1
ATOM 618 N N . GLY A 1 84 ? -13.485 4.243 9.259 1.00 7.14 83 GLY A N 1
ATOM 619 C CA . GLY A 1 84 ? -13.657 3.915 7.853 1.00 8.27 83 GLY A CA 1
ATOM 620 C C . GLY A 1 84 ? -15.016 3.478 7.391 1.00 6.84 83 GLY A C 1
ATOM 621 O O . GLY A 1 84 ? -15.280 3.443 6.193 1.00 8.14 83 GLY A O 1
ATOM 622 N N . VAL A 1 85 ? -15.892 3.057 8.290 1.00 7.31 84 VAL A N 1
ATOM 623 C CA . VAL A 1 85 ? -17.221 2.592 7.880 1.00 7.89 84 VAL A CA 1
ATOM 624 C C . VAL A 1 85 ? -17.974 3.728 7.233 1.00 8.93 84 VAL A C 1
ATOM 625 O O . VAL A 1 85 ? -17.962 4.865 7.706 1.00 10.98 84 VAL A O 1
ATOM 629 N N . TRP A 1 86 ? -18.701 3.431 6.122 1.00 9.12 85 TRP A N 1
ATOM 630 C CA . TRP A 1 86 ? -19.598 4.388 5.542 1.00 10.76 85 TRP A CA 1
ATOM 631 C C . TRP A 1 86 ? -20.922 4.225 6.266 1.00 11.01 85 TRP A C 1
ATOM 632 O O . TRP A 1 86 ? -21.627 3.233 6.160 1.00 13.05 85 TRP A O 1
ATOM 643 N N . ALA A 1 87 ? -21.306 5.239 7.035 1.00 12.02 86 ALA A N 1
ATOM 644 C CA . ALA A 1 87 ? -22.505 5.207 7.884 1.00 13.16 86 ALA A CA 1
ATOM 645 C C . ALA A 1 87 ? -22.987 6.652 8.059 1.00 13.38 86 ALA A C 1
ATOM 646 O O . ALA A 1 87 ? -22.142 7.554 8.115 1.00 12.64 86 ALA A O 1
ATOM 648 N N . ASN A 1 88 ? -24.289 6.874 7.997 1.00 15.50 87 ASN A N 1
ATOM 649 C CA . ASN A 1 88 ? -24.805 8.245 8.088 1.00 15.32 87 ASN A CA 1
ATOM 650 C C . ASN A 1 88 ? -24.168 9.084 7.000 1.00 16.67 87 ASN A C 1
ATOM 651 O O . ASN A 1 88 ? -23.841 10.243 7.289 1.00 18.33 87 ASN A O 1
ATOM 656 N N . ASN A 1 89 ? -24.045 8.571 5.760 1.00 17.46 88 ASN A N 1
ATOM 657 C CA . ASN A 1 89 ? -23.516 9.319 4.633 1.00 18.08 88 ASN A CA 1
ATOM 658 C C . ASN A 1 89 ? -22.140 9.922 4.789 0.20 14.45 88 ASN A C 1
ATOM 659 O O . ASN A 1 89 ? -21.823 10.931 4.164 0.20 10.68 88 ASN A O 1
ATOM 664 N N . GLN A 1 90 ? -21.280 9.269 5.602 1.00 16.58 89 GLN A N 1
ATOM 665 C CA . GLN A 1 90 ? -19.974 9.754 5.724 1.00 14.68 89 GLN A CA 1
ATOM 666 C C . GLN A 1 90 ? -19.080 8.638 6.225 1.00 13.60 89 GLN A C 1
ATOM 667 O O . GLN A 1 90 ? -19.524 7.680 6.877 1.00 13.46 89 GLN A O 1
ATOM 673 N N . CYS A 1 91 ? -17.794 8.842 6.002 1.00 13.00 90 CYS A N 1
ATOM 674 C CA . CYS A 1 91 ? -16.807 7.908 6.565 1.00 10.91 90 CYS A CA 1
ATOM 675 C C . CYS A 1 91 ? -16.747 8.113 8.066 1.00 10.62 90 CYS A C 1
ATOM 676 O O . CYS A 1 91 ? -16.683 9.231 8.556 1.00 12.87 90 CYS A O 1
ATOM 679 N N . GLY A 1 92 ? -16.787 7.023 8.836 1.00 9.80 91 GLY A N 1
ATOM 680 C CA . GLY A 1 92 ? -16.746 7.114 10.285 1.00 10.10 91 GLY A CA 1
ATOM 681 C C . GLY A 1 92 ? -18.030 7.631 10.892 1.00 8.80 91 GLY A C 1
ATOM 682 O O . GLY A 1 92 ? -17.985 8.140 12.005 1.00 9.39 91 GLY A O 1
ATOM 683 N N . GLY A 1 93 ? -19.157 7.506 10.199 1.00 9.38 92 GLY A N 1
ATOM 684 C CA . GLY A 1 93 ? -20.389 8.067 10.732 1.00 8.88 92 GLY A CA 1
ATOM 685 C C . GLY A 1 93 ? -20.990 7.332 11.897 1.00 8.08 92 GLY A C 1
ATOM 686 O O . GLY A 1 93 ? -21.906 7.826 12.521 1.00 9.23 92 GLY A O 1
ATOM 687 N N . SER A 1 94 ? -20.492 6.134 12.193 1.00 8.54 93 SER A N 1
ATOM 688 C CA . SER A 1 94 ? -20.866 5.410 13.373 1.00 8.34 93 SER A CA 1
ATOM 689 C C . SER A 1 94 ? -19.726 4.452 13.716 1.00 8.23 93 SER A C 1
ATOM 690 O O . SER A 1 94 ? -18.713 4.435 13.001 1.00 9.28 93 SER A O 1
ATOM 693 N N . GLY A 1 95 ? -19.908 3.688 14.744 1.00 9.85 94 GLY A N 1
ATOM 694 C CA . GLY A 1 95 ? -18.985 2.661 15.189 1.00 9.04 94 GLY A CA 1
ATOM 695 C C . GLY A 1 95 ? -19.583 1.302 15.011 1.00 7.17 94 GLY A C 1
ATOM 696 O O . GLY A 1 95 ? -20.540 1.094 14.290 1.00 9.48 94 GLY A O 1
ATOM 697 N N . ASN A 1 96 ? -18.971 0.330 15.679 1.00 6.30 95 ASN A N 1
ATOM 698 C CA . ASN A 1 96 ? -19.522 -0.985 15.789 1.00 6.55 95 ASN A CA 1
ATOM 699 C C . ASN A 1 96 ? -19.830 -1.591 14.423 1.00 7.11 95 ASN A C 1
ATOM 700 O O . ASN A 1 96 ? -20.912 -2.016 14.139 1.00 9.98 95 ASN A O 1
ATOM 705 N N . SER A 1 97 ? -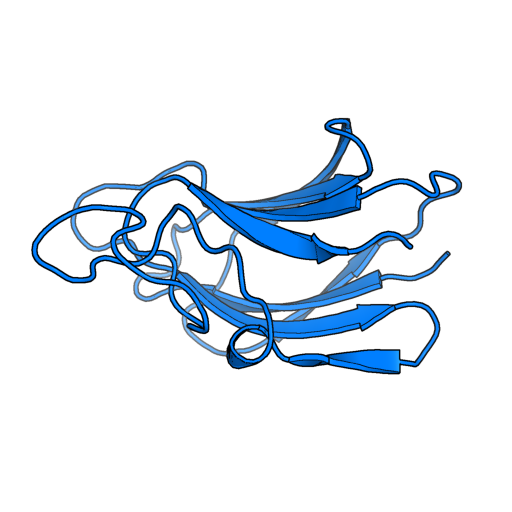18.800 -1.695 13.586 1.00 6.47 96 SER A N 1
ATOM 706 C CA . SER A 1 97 ? -18.949 -2.326 12.269 1.00 6.25 96 SER A CA 1
ATOM 707 C C . SER A 1 97 ? -17.655 -3.105 11.940 1.00 5.33 96 SER A C 1
ATOM 708 O O . SER A 1 97 ? -16.559 -2.698 12.291 1.00 5.97 96 SER A O 1
ATOM 711 N N . GLU A 1 98 ? -17.852 -4.214 11.227 1.00 5.22 97 GLU A N 1
ATOM 712 C CA . GLU A 1 98 ? -16.779 -4.939 10.587 1.00 4.96 97 GLU A CA 1
ATOM 713 C C . GLU A 1 98 ? -16.165 -4.223 9.425 1.00 4.94 97 GLU A C 1
ATOM 714 O O . GLU A 1 98 ? -15.088 -4.593 8.959 1.00 5.75 97 GLU A O 1
ATOM 720 N N . TRP A 1 99 ? -16.863 -3.229 8.838 1.00 4.97 98 TRP A N 1
ATOM 721 C CA . TRP A 1 99 ? -16.474 -2.697 7.539 1.00 5.17 98 TRP A CA 1
ATOM 722 C C . TRP A 1 99 ? -15.592 -1.447 7.636 1.00 5.45 98 TRP A C 1
ATOM 723 O O . TRP A 1 99 ? -15.863 -0.541 8.399 1.00 6.72 98 TRP A O 1
ATOM 734 N N . LEU A 1 100 ? -14.663 -1.434 6.719 1.00 5.57 99 LEU A N 1
ATOM 735 C CA . LEU A 1 100 ? -13.889 -0.234 6.389 1.00 5.73 99 LEU A CA 1
ATOM 736 C C . LEU A 1 100 ? -14.134 0.025 4.922 1.00 6.03 99 LEU A C 1
ATOM 737 O O . LEU A 1 100 ? -13.571 -0.626 4.034 1.00 6.36 99 LEU A O 1
ATOM 742 N N . HIS A 1 101 ? -14.998 0.995 4.633 1.00 7.21 100 HIS A N 1
ATOM 743 C CA . HIS A 1 101 ? -15.313 1.413 3.235 1.00 7.91 100 HIS A CA 1
ATOM 744 C C . HIS A 1 101 ? -14.345 2.453 2.761 1.00 8.54 100 HIS A C 1
ATOM 745 O O . HIS A 1 101 ? -13.922 2.485 1.585 1.00 10.19 100 HIS A O 1
ATOM 752 N N . CYS A 1 102 ? -14.029 3.377 3.622 1.00 9.69 101 CYS A N 1
ATOM 753 C CA . CYS A 1 102 ? -13.077 4.458 3.372 1.00 10.36 101 CYS A CA 1
ATOM 754 C C . CYS A 1 102 ? -11.736 4.065 4.026 1.00 9.49 101 CYS A C 1
ATOM 755 O O . CYS A 1 102 ? -11.718 3.255 4.948 1.00 9.45 101 CYS A O 1
ATOM 758 N N . ASN A 1 103 ? -10.678 4.745 3.624 1.00 9.43 102 ASN A N 1
ATOM 759 C CA . ASN A 1 103 ? -9.467 4.687 4.406 1.00 9.24 102 ASN A CA 1
ATOM 760 C C . ASN A 1 103 ? -9.781 5.064 5.871 1.00 9.66 102 ASN A C 1
ATOM 761 O O . ASN A 1 103 ? -10.514 6.014 6.095 1.00 11.29 102 ASN A O 1
ATOM 766 N N . GLY A 1 104 ? -9.255 4.332 6.833 1.00 8.11 103 GLY A N 1
ATOM 767 C CA . GLY A 1 104 ? -9.606 4.521 8.187 1.00 6.95 103 GLY A CA 1
ATOM 768 C C . GLY A 1 104 ? -9.277 3.251 8.960 1.00 6.21 103 GLY A C 1
ATOM 769 O O . GLY A 1 104 ? -8.636 2.344 8.401 1.00 7.03 103 GLY A O 1
ATOM 770 N N . TYR A 1 105 ? -9.676 3.191 10.212 1.00 5.47 104 TYR A N 1
ATOM 771 C CA . TYR A 1 105 ? -9.282 2.087 11.070 1.00 5.22 104 TYR A CA 1
ATOM 772 C C . TYR A 1 105 ? -10.381 1.703 12.042 1.00 4.63 104 TYR A C 1
ATOM 773 O O . TYR A 1 105 ? -11.250 2.490 12.357 1.00 5.34 104 TYR A O 1
ATOM 782 N N . ILE A 1 106 ? -10.259 0.502 12.547 1.00 4.56 105 ILE A N 1
ATOM 783 C CA . ILE A 1 106 ? -11.000 0.000 13.708 1.00 4.22 105 ILE A CA 1
ATOM 784 C C . ILE A 1 106 ? -10.043 -0.058 14.858 1.00 3.99 105 ILE A C 1
ATOM 785 O O . ILE A 1 106 ? -8.948 -0.640 14.726 1.00 4.76 105 ILE A O 1
ATOM 790 N N . SER A 1 107 ? -10.404 0.512 16.005 1.00 4.40 106 SER A N 1
ATOM 791 C CA . SER A 1 107 ? -9.599 0.433 17.209 1.00 4.36 106 SER A CA 1
ATOM 792 C C . SER A 1 107 ? -10.087 -0.675 18.091 1.00 4.29 106 SER A C 1
ATOM 793 O O . SER A 1 107 ? -11.252 -0.801 18.380 1.00 5.89 106 SER A O 1
ATOM 796 N N . PHE A 1 108 ? -9.143 -1.522 18.552 1.00 4.72 107 PHE A N 1
ATOM 797 C CA . PHE A 1 108 ? -9.445 -2.690 19.374 1.00 4.70 107 PHE A CA 1
ATOM 798 C C . PHE A 1 108 ? -8.943 -2.540 20.814 1.00 4.77 107 PHE A C 1
ATOM 799 O O . PHE A 1 108 ? -8.912 -3.485 21.572 1.00 6.51 107 PHE A O 1
ATOM 807 N N . GLY A 1 109 ? -8.621 -1.331 21.210 1.00 6.37 108 GLY A N 1
ATOM 808 C CA . GLY A 1 109 ? -8.125 -1.093 22.580 1.00 6.56 108 GLY A CA 1
ATOM 809 C C . GLY A 1 109 ? -6.669 -1.506 22.697 1.00 5.27 108 GLY A C 1
ATOM 810 O O . GLY A 1 109 ? -6.012 -1.912 21.766 1.00 5.98 108 GLY A O 1
ATOM 811 N N . ASN A 1 110 ? -6.137 -1.351 23.908 1.00 6.96 109 ASN A N 1
ATOM 812 C CA . ASN A 1 110 ? -4.746 -1.676 24.149 1.00 6.28 109 ASN A CA 1
ATOM 813 C C . ASN A 1 110 ? -4.456 -3.180 24.122 1.00 6.33 109 ASN A C 1
ATOM 814 O O . ASN A 1 110 ? -5.346 -4.002 24.318 1.00 7.20 109 ASN A O 1
ATOM 819 N N . VAL A 1 111 ? -3.222 -3.478 23.800 1.00 7.56 110 VAL A N 1
ATOM 820 C CA . VAL A 1 111 ? -2.828 -4.874 23.795 1.00 8.36 110 VAL A CA 1
ATOM 821 C C . VAL A 1 111 ? -3.137 -5.548 25.073 1.00 10.91 110 VAL A C 1
ATOM 822 O O . VAL A 1 111 ? -3.734 -6.605 25.200 1.00 11.02 110 VAL A O 1
#

Sequence (109 aa):
NSITVRARGVNGQESVSLQVGGTTVQTWTLTTAMQDYTASSTSSLTGEIRVAFTNDATGRDVQVDYIVVNGQTRQAENQSSVNTGVWANNQCGGSGNSEWLHCNGYISFGNV

Secondary structure (DSSP, 8-state):
-EEEEEEEESSS--EEEEEETTEEEEEEE--SS-EEEEEE-S--SEEEEEE----TT--EEEEEEEETTEEEEGGG-S-BSS-EETTEETSSSS-SEE-SSEEEEEEE-

Radius of gyration: 12.46 Å; Cα contacts (8 Å, |Δi|>4): 334; chains: 1; bounding box: 31×26×31 Å

Foldseek 3Di:
DKKKWWKAKCDQQWKKFWDFPNRTQDMDGHHNHTDIDMGDDPGWHKIKIWTADADPRIKMFTQFMADPRRTQGQLNAFFWQQDCDPNDGRPTGRGRIRNHTTIGIRGTD

Nearest PDB structures (foldseek):
  2xfe-assembly1_A  TM=1.004E+00  e=2.523E-20  Escherichia coli
  2xhj-assembly1_A  TM=1.006E+00  e=6.439E-19  Cellvibrio japonicus
  8iu8-assembly1_A  TM=5.578E-01  e=7.634E-01  Flavobacterium johnsoniae UW101
  8iua-assembly1_A  TM=5.672E-01  e=8.065E-01  Flavobacterium johnsoniae UW101
  8iu9-assembly1_A  TM=5.564E-01  e=1.559E+00  Flavobacterium johnsoniae UW101

Organism: NCBI:txid77133

Solvent-accessible surface area: 5018 Å² total; per-residue (Å²): 67,53,0,24,0,64,0,56,0,50,58,26,94,0,27,0,8,1,35,2,60,55,69,68,38,76,68,42,90,2,70,76,53,42,85,84,29,84,16,92,17,106,71,98,26,52,0,65,0,8,2,71,42,57,49,140,48,5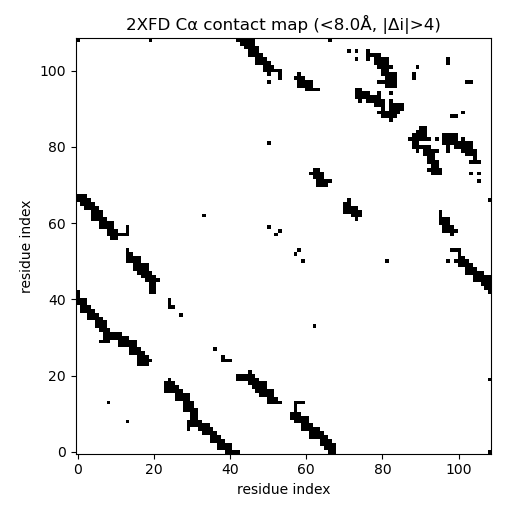8,38,0,31,0,36,51,0,34,3,88,68,109,70,43,55,0,63,104,28,85,69,5,50,0,10,135,25,112,125,84,63,33,26,63,21,86,19,35,67,0,55,15,79,16,52,0,15,4,34,100,36